Protein AF-A0A522SKL4-F1 (afdb_monomer_lite)

Radius of gyration: 19.69 Å; chains: 1; bounding box: 34×17×67 Å

Foldseek 3Di:
DDDDDDDDDPAAAAEDDVVVQVDDDPAAQEPHHDDDPRDGDPDDGYPPHSVVVVVVVVVCVVVVVCVSHNYDD

pLDDT: mean 88.78, std 14.93, range [39.0, 98.69]

Secondary structure (DSSP, 8-state):
-PPPP-------EEE--GGGGG---SSEETTEESBTTBPPPSS---TT-HHHHHHHHHHHHHHSGGGGSEEE-

Structure (mmCIF, N/CA/C/O backbone):
data_AF-A0A522SKL4-F1
#
_entry.id   AF-A0A522SKL4-F1
#
loop_
_atom_site.group_PDB
_atom_site.id
_atom_site.type_symbol
_atom_site.label_atom_id
_atom_site.label_alt_id
_atom_site.label_comp_id
_atom_site.label_asym_id
_atom_site.label_entity_id
_a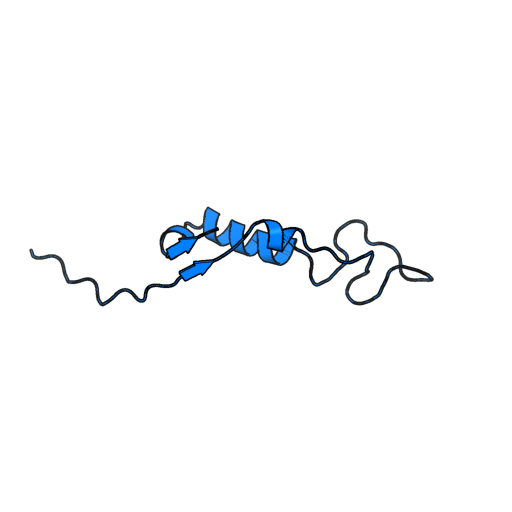tom_site.label_seq_id
_atom_site.pdbx_PDB_ins_code
_atom_site.Cartn_x
_atom_site.Cartn_y
_atom_site.Cartn_z
_atom_site.occupancy
_atom_site.B_iso_or_equiv
_atom_site.auth_seq_id
_atom_site.auth_comp_id
_atom_site.auth_asym_id
_atom_site.auth_atom_id
_atom_site.pdbx_PDB_model_num
ATOM 1 N N . MET A 1 1 ? -17.866 -9.965 45.100 1.00 40.69 1 MET A N 1
ATOM 2 C CA . MET A 1 1 ? -16.658 -9.940 44.249 1.00 40.69 1 MET A CA 1
ATOM 3 C C . MET A 1 1 ? -16.818 -8.813 43.245 1.00 40.69 1 MET A C 1
ATOM 5 O O . MET A 1 1 ? -17.544 -8.958 42.273 1.00 40.69 1 MET A O 1
ATOM 9 N N . THR A 1 2 ? -16.248 -7.655 43.554 1.00 39.00 2 THR A N 1
ATOM 10 C CA . THR A 1 2 ? -16.229 -6.465 42.698 1.00 39.00 2 THR A CA 1
ATOM 11 C C . THR A 1 2 ? -15.167 -6.643 41.613 1.00 39.00 2 THR A C 1
ATOM 13 O O . THR A 1 2 ? -14.024 -6.981 41.914 1.00 39.00 2 THR A O 1
ATOM 16 N N . ALA A 1 3 ? -15.553 -6.469 40.348 1.00 47.12 3 ALA A N 1
ATOM 17 C CA . ALA A 1 3 ? -14.632 -6.499 39.219 1.00 47.12 3 ALA A CA 1
ATOM 18 C C . ALA A 1 3 ? -13.633 -5.334 39.318 1.00 47.12 3 ALA A C 1
ATOM 20 O O . ALA A 1 3 ? -14.014 -4.202 39.619 1.00 47.12 3 ALA A O 1
ATOM 21 N N . ALA A 1 4 ? -12.356 -5.632 39.078 1.00 54.31 4 ALA A N 1
ATOM 22 C CA . ALA A 1 4 ? -11.277 -4.655 39.065 1.00 54.31 4 ALA A CA 1
ATOM 23 C C . ALA A 1 4 ? -11.481 -3.610 37.952 1.00 54.31 4 ALA A C 1
ATOM 25 O O . ALA A 1 4 ? -11.905 -3.931 36.840 1.00 54.31 4 ALA A O 1
ATOM 26 N N . ALA A 1 5 ? -11.160 -2.356 38.267 1.00 54.78 5 ALA A N 1
ATOM 27 C CA . ALA A 1 5 ? -11.187 -1.235 37.341 1.00 54.78 5 ALA A CA 1
ATOM 28 C C . ALA A 1 5 ? -10.252 -1.481 36.142 1.00 54.78 5 ALA A C 1
ATOM 30 O O . ALA A 1 5 ? -9.081 -1.822 36.319 1.00 54.78 5 ALA A O 1
ATOM 31 N N . LYS A 1 6 ? -10.754 -1.264 34.918 1.00 59.56 6 LYS A N 1
ATOM 32 C CA . LYS A 1 6 ? -9.909 -1.141 33.724 1.00 59.56 6 LYS A CA 1
ATOM 33 C C . LYS A 1 6 ? -9.008 0.084 33.913 1.00 59.56 6 LYS A C 1
ATOM 35 O O . LYS A 1 6 ? -9.489 1.214 33.888 1.00 59.56 6 LYS A O 1
ATOM 40 N N . SER A 1 7 ? -7.719 -0.163 34.141 1.00 51.66 7 SER A N 1
ATOM 41 C CA . SER A 1 7 ? -6.645 0.827 34.009 1.00 51.66 7 SER A CA 1
ATOM 42 C C . SER A 1 7 ? -6.817 1.581 32.685 1.00 51.66 7 SER A C 1
ATOM 44 O O . SER A 1 7 ? -7.113 0.950 31.671 1.00 51.66 7 SER A O 1
ATOM 46 N N . GLY A 1 8 ? -6.719 2.914 32.718 1.00 56.66 8 GLY A N 1
ATOM 47 C CA . GLY A 1 8 ? -7.123 3.814 31.634 1.00 56.66 8 GLY A CA 1
ATOM 48 C C . GLY A 1 8 ? -6.649 3.354 30.255 1.00 56.66 8 GLY A C 1
ATOM 49 O O . GLY A 1 8 ? -5.456 3.340 29.965 1.00 56.66 8 GLY A O 1
ATOM 50 N N . THR A 1 9 ? -7.599 2.968 29.406 1.00 62.75 9 THR A N 1
ATOM 51 C CA . THR A 1 9 ? -7.350 2.532 28.030 1.00 62.75 9 THR A CA 1
ATOM 52 C C . THR A 1 9 ? -6.740 3.685 27.236 1.00 62.75 9 THR A C 1
ATOM 54 O O . THR A 1 9 ? -7.420 4.678 26.972 1.00 62.75 9 THR A O 1
ATOM 57 N N . SER A 1 10 ? -5.467 3.560 26.848 1.00 66.88 10 SER A N 1
ATOM 58 C CA . SER A 1 10 ? -4.896 4.382 25.779 1.00 66.88 10 SER A CA 1
ATOM 59 C C . SER A 1 10 ? -5.750 4.167 24.530 1.00 66.88 10 SER A C 1
ATOM 61 O O . SER A 1 10 ? -5.885 3.037 24.063 1.00 66.88 10 SER A O 1
ATOM 63 N N . ARG A 1 11 ? -6.408 5.223 24.045 1.00 88.25 11 ARG A N 1
ATOM 64 C CA . ARG A 1 11 ? -7.288 5.144 22.877 1.00 88.25 11 ARG A CA 1
ATOM 65 C C . ARG A 1 11 ? -6.426 5.293 21.625 1.00 88.25 11 ARG A C 1
ATOM 67 O O . ARG A 1 11 ? -6.005 6.400 21.301 1.00 88.25 11 ARG A O 1
ATOM 74 N N . THR A 1 12 ? -6.127 4.184 20.956 1.00 95.56 12 THR A N 1
ATOM 75 C CA . THR A 1 12 ? -5.359 4.188 19.705 1.00 95.56 12 THR A CA 1
ATOM 76 C C . THR A 1 12 ? -6.310 4.335 18.522 1.00 95.56 12 THR A C 1
ATOM 78 O O . THR A 1 12 ? -7.179 3.491 18.316 1.00 95.56 12 THR A O 1
ATOM 81 N N . GLY A 1 13 ? -6.149 5.415 17.757 1.00 96.00 13 GLY A N 1
ATOM 82 C CA . GLY A 1 13 ? -6.902 5.637 16.524 1.00 96.00 13 GLY A CA 1
ATOM 83 C C . GLY A 1 13 ? -6.246 4.976 15.313 1.00 96.00 13 GLY A C 1
ATOM 84 O O . GLY A 1 13 ? -5.020 4.846 15.258 1.00 96.00 13 GLY A O 1
ATOM 85 N N . PHE A 1 14 ? -7.062 4.573 14.340 1.00 96.88 14 PHE A N 1
ATOM 86 C CA . PHE A 1 14 ? -6.611 4.003 13.071 1.00 96.88 14 PHE A CA 1
ATOM 87 C C . PHE A 1 14 ? -7.445 4.557 11.910 1.00 96.88 14 PHE A C 1
ATOM 89 O O . PHE A 1 14 ? -8.596 4.173 11.724 1.00 96.88 14 PHE A O 1
ATOM 96 N N . TRP A 1 15 ? -6.858 5.450 11.114 1.00 97.50 15 TRP A N 1
ATOM 97 C CA . TRP A 1 15 ? -7.511 6.025 9.937 1.00 97.50 15 TRP A CA 1
ATOM 98 C C . TRP A 1 15 ? -6.923 5.435 8.669 1.00 97.50 15 TRP A C 1
ATOM 100 O O . TRP A 1 15 ? -5.702 5.361 8.513 1.00 97.50 15 TRP A O 1
ATOM 110 N N . TRP A 1 16 ? -7.798 5.028 7.763 1.00 97.50 16 TRP A N 1
ATOM 111 C CA . TRP A 1 16 ? -7.438 4.573 6.430 1.00 97.50 16 TRP A CA 1
ATOM 112 C C . TRP A 1 16 ? -8.439 5.140 5.427 1.00 97.50 16 TRP A C 1
ATOM 114 O O . TRP A 1 16 ? -9.460 5.670 5.823 1.00 97.50 16 TRP A O 1
ATOM 124 N N . ASP A 1 17 ? -8.137 5.061 4.141 1.00 97.81 17 ASP A N 1
ATOM 125 C CA . ASP A 1 17 ? -9.106 5.305 3.075 1.00 97.81 17 ASP A CA 1
ATOM 126 C C . ASP A 1 17 ? -8.712 4.386 1.914 1.00 97.81 17 ASP A C 1
ATOM 128 O O . ASP A 1 17 ? -7.523 4.220 1.615 1.00 97.81 17 ASP A O 1
ATOM 132 N N . GLU A 1 18 ? -9.687 3.732 1.286 1.00 97.19 18 GLU A N 1
ATOM 133 C CA . GLU A 1 18 ? -9.428 2.776 0.204 1.00 97.19 18 GLU A CA 1
ATOM 134 C C . GLU A 1 18 ? -8.719 3.433 -0.996 1.00 97.19 18 GLU A C 1
ATOM 136 O O . GLU A 1 18 ? -7.890 2.793 -1.647 1.00 97.19 18 GLU A O 1
ATOM 141 N N . SER A 1 19 ? -8.956 4.725 -1.247 1.00 97.00 19 SER A N 1
ATOM 142 C CA . SER A 1 19 ? -8.297 5.485 -2.315 1.00 97.00 19 SER A CA 1
ATOM 143 C C . SER A 1 19 ? -6.782 5.596 -2.124 1.00 97.00 19 SER A C 1
ATOM 145 O O . SER A 1 19 ? -6.044 5.644 -3.113 1.00 97.00 19 SER A O 1
ATOM 147 N N . CYS A 1 20 ? -6.276 5.537 -0.885 1.00 96.06 20 CYS A N 1
ATOM 148 C CA . CYS A 1 20 ? -4.835 5.496 -0.628 1.00 96.06 20 CYS A CA 1
ATOM 149 C C . CYS A 1 20 ? -4.172 4.250 -1.238 1.00 96.06 20 CYS A C 1
ATOM 151 O O . CYS A 1 20 ? -2.986 4.284 -1.569 1.00 96.06 20 CYS A O 1
ATOM 153 N N . PHE A 1 21 ? -4.918 3.158 -1.430 1.00 95.94 21 PHE A N 1
ATOM 154 C CA . PHE A 1 21 ? -4.414 1.931 -2.051 1.00 95.94 21 PHE A CA 1
ATOM 155 C C . PHE A 1 21 ? -4.525 1.931 -3.580 1.00 95.94 21 PHE A C 1
ATOM 157 O O . PHE A 1 21 ? -4.193 0.929 -4.213 1.00 95.94 21 PHE A O 1
ATOM 164 N N . TRP A 1 22 ? -5.013 3.014 -4.187 1.00 94.94 22 TRP A N 1
ATOM 165 C CA . TRP A 1 22 ? -5.136 3.136 -5.644 1.00 94.94 22 TRP A CA 1
ATOM 166 C C . TRP A 1 22 ? -3.974 3.911 -6.262 1.00 94.94 22 TRP A C 1
ATOM 168 O O . TRP A 1 22 ? -3.823 3.920 -7.484 1.00 94.94 22 TRP A O 1
ATOM 178 N N . HIS A 1 23 ? -3.128 4.536 -5.434 1.00 92.12 23 HIS A N 1
ATOM 179 C CA . HIS A 1 23 ? -1.879 5.106 -5.914 1.00 92.12 23 HIS A CA 1
ATOM 180 C C . HIS A 1 23 ? -1.022 4.011 -6.557 1.00 92.12 23 HIS A C 1
ATOM 182 O O . HIS A 1 23 ? -0.719 2.984 -5.948 1.00 92.12 23 HIS A O 1
ATOM 188 N N . SER A 1 24 ? -0.618 4.262 -7.796 1.00 88.94 24 SER A N 1
ATOM 189 C CA . SER A 1 24 ? 0.256 3.392 -8.565 1.00 88.94 24 SER A CA 1
ATOM 190 C C . SER A 1 24 ? 1.281 4.242 -9.307 1.00 88.94 24 SER A C 1
ATOM 192 O O . SER A 1 24 ? 0.970 5.335 -9.784 1.00 88.94 24 SER A O 1
ATOM 194 N N . GLY A 1 25 ? 2.509 3.738 -9.392 1.00 82.50 25 GLY A N 1
ATOM 195 C CA . GLY A 1 25 ? 3.555 4.274 -10.260 1.00 82.50 25 GLY A CA 1
ATOM 196 C C . GLY A 1 25 ? 3.592 3.501 -11.575 1.00 82.50 25 GLY A C 1
ATOM 197 O O . GLY A 1 25 ? 2.979 2.444 -11.691 1.00 82.50 25 GLY A O 1
ATOM 198 N N . GLY A 1 26 ? 4.302 4.019 -12.577 1.00 87.25 26 GLY A N 1
ATOM 199 C CA . GLY A 1 26 ? 4.487 3.323 -13.855 1.00 87.25 26 GLY A CA 1
ATOM 200 C C . GLY A 1 26 ? 5.182 1.955 -13.727 1.00 87.25 26 GLY A C 1
ATOM 201 O O . GLY A 1 26 ? 5.315 1.377 -12.651 1.00 87.25 26 GLY A O 1
ATOM 202 N N . ASN A 1 27 ? 5.679 1.423 -14.842 1.00 91.81 27 ASN A N 1
ATOM 203 C CA . ASN A 1 27 ? 6.334 0.115 -14.835 1.00 91.81 27 ASN A CA 1
ATOM 204 C C . ASN A 1 27 ? 7.761 0.206 -14.271 1.00 91.81 27 ASN A C 1
ATOM 206 O O . ASN A 1 27 ? 8.627 0.855 -14.857 1.00 91.81 27 ASN A O 1
ATOM 210 N N . TYR A 1 28 ? 8.005 -0.489 -13.159 1.00 94.44 28 TYR A N 1
ATOM 211 C CA . TYR A 1 28 ? 9.308 -0.601 -12.500 1.00 94.44 28 TYR A CA 1
ATOM 212 C C . TYR A 1 28 ? 9.667 -2.070 -12.251 1.00 94.44 28 TYR A C 1
ATOM 214 O O . TYR A 1 28 ? 8.788 -2.913 -12.086 1.00 94.44 28 TYR A O 1
ATOM 222 N N . ALA A 1 29 ? 10.964 -2.361 -12.193 1.00 94.81 29 ALA A N 1
ATOM 223 C CA . ALA A 1 29 ? 11.525 -3.560 -11.591 1.00 94.81 29 ALA A CA 1
ATOM 224 C C . ALA A 1 29 ? 12.258 -3.141 -10.310 1.00 94.81 29 ALA A C 1
ATOM 226 O O . ALA A 1 29 ? 13.421 -2.727 -10.334 1.00 94.81 29 ALA A O 1
ATOM 227 N N . PHE A 1 30 ? 11.544 -3.194 -9.184 1.00 92.69 30 PHE A N 1
ATOM 228 C CA . PHE A 1 30 ? 11.980 -2.616 -7.917 1.00 92.69 30 PHE A CA 1
ATOM 229 C C . PHE A 1 30 ? 12.278 -1.112 -8.081 1.00 92.69 30 PHE A C 1
ATOM 231 O O . PHE A 1 30 ? 11.397 -0.347 -8.458 1.00 92.69 30 PHE A O 1
ATOM 238 N N . LEU A 1 31 ? 13.496 -0.650 -7.815 1.00 93.50 31 LEU A N 1
ATOM 239 C CA . LEU A 1 31 ? 13.831 0.778 -7.873 1.00 93.50 31 LEU A CA 1
ATOM 240 C C . LEU A 1 31 ? 14.086 1.303 -9.297 1.00 93.50 31 LEU A C 1
ATOM 242 O O . LEU A 1 31 ? 14.245 2.509 -9.476 1.00 93.50 31 LEU A O 1
ATOM 246 N N . VAL A 1 32 ? 14.141 0.429 -10.308 1.00 95.50 32 VAL A N 1
ATOM 247 C CA . VAL A 1 32 ? 14.568 0.794 -11.668 1.00 95.50 32 VAL A CA 1
ATOM 248 C C . VAL A 1 32 ? 13.372 0.825 -12.628 1.00 95.50 32 VAL A C 1
ATOM 250 O O . VAL A 1 32 ? 12.623 -0.152 -12.668 1.00 95.50 32 VAL A O 1
ATOM 253 N N . PRO A 1 33 ? 13.170 1.896 -13.421 1.00 94.88 33 PRO A N 1
ATOM 254 C CA . PRO A 1 33 ? 12.130 1.927 -14.447 1.00 94.88 33 PRO A CA 1
ATOM 255 C C . PRO A 1 33 ? 12.333 0.827 -15.495 1.00 94.88 33 PRO A C 1
ATOM 257 O O . PRO A 1 33 ? 13.458 0.546 -15.909 1.00 94.88 33 PRO A O 1
ATOM 260 N N . VAL A 1 34 ? 11.236 0.230 -15.952 1.00 95.81 34 VAL A N 1
ATOM 261 C CA . VAL A 1 34 ? 11.245 -0.754 -17.043 1.00 95.81 34 VAL A CA 1
ATOM 262 C C . VAL A 1 34 ? 11.639 -0.090 -18.365 1.00 95.81 34 VAL A C 1
ATOM 264 O O . VAL A 1 34 ? 11.197 1.017 -18.674 1.00 95.81 34 VAL A O 1
ATOM 267 N N . GLY A 1 35 ? 12.433 -0.798 -19.169 1.00 95.75 35 GLY A N 1
ATOM 268 C CA . GLY A 1 35 ? 12.942 -0.330 -20.459 1.00 95.75 35 GLY A CA 1
ATOM 269 C C . GLY A 1 35 ? 14.390 -0.762 -20.705 1.00 95.75 35 GLY A C 1
ATOM 270 O O . GLY A 1 35 ? 15.097 -1.169 -19.785 1.00 95.75 35 GLY A O 1
ATOM 271 N N . GLY A 1 36 ? 14.854 -0.687 -21.956 1.00 96.38 36 GLY A N 1
ATOM 272 C CA . GLY A 1 36 ? 16.203 -1.129 -22.327 1.00 96.38 36 GLY A CA 1
ATOM 273 C C . GLY A 1 36 ? 16.447 -2.597 -21.955 1.00 96.38 36 GLY A C 1
ATOM 274 O O . GLY A 1 36 ? 15.799 -3.486 -22.498 1.00 96.38 36 GLY A O 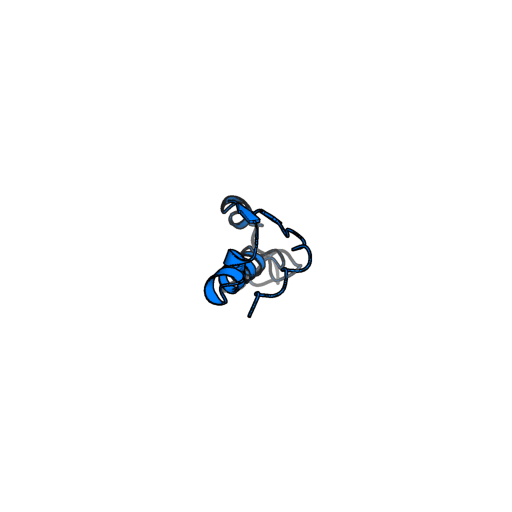1
ATOM 275 N N . LEU A 1 37 ? 17.370 -2.836 -21.018 1.00 97.12 37 LEU A N 1
ATOM 276 C CA . LEU A 1 37 ? 17.705 -4.170 -20.496 1.00 97.12 37 LEU A CA 1
ATOM 277 C C . LEU A 1 37 ? 16.912 -4.557 -19.231 1.00 97.12 37 LEU A C 1
ATOM 279 O O . LEU A 1 37 ? 17.149 -5.618 -18.658 1.00 97.12 37 LEU A O 1
ATOM 283 N N . VAL A 1 38 ? 15.989 -3.707 -18.772 1.00 97.00 38 VAL A N 1
ATOM 284 C CA . VAL A 1 38 ? 15.173 -3.936 -17.573 1.00 97.00 38 VAL A CA 1
ATOM 285 C C . VAL A 1 38 ? 13.830 -4.524 -17.988 1.00 97.00 38 VAL A C 1
ATOM 287 O O . VAL A 1 38 ? 12.958 -3.825 -18.511 1.00 97.00 38 VAL A O 1
ATOM 290 N N . GLN A 1 39 ? 13.681 -5.826 -17.758 1.00 96.19 39 GLN A N 1
ATOM 291 C CA . GLN A 1 39 ? 12.482 -6.578 -18.106 1.00 96.19 39 GLN A CA 1
ATOM 292 C C . GLN A 1 39 ? 11.284 -6.168 -17.223 1.00 96.19 39 GLN A C 1
ATOM 294 O O . GLN A 1 39 ? 11.447 -6.022 -16.008 1.00 96.19 39 GLN A O 1
ATOM 299 N N . PRO A 1 40 ? 10.069 -6.038 -17.789 1.00 94.94 40 PRO A N 1
ATOM 300 C CA . PRO A 1 40 ? 8.849 -5.924 -16.996 1.00 94.94 40 PRO A CA 1
ATOM 301 C C . PRO A 1 40 ? 8.670 -7.128 -16.063 1.00 94.94 40 PRO A C 1
ATOM 303 O O . PRO A 1 40 ? 8.813 -8.277 -16.487 1.00 94.94 40 PRO A O 1
ATOM 306 N N . LEU A 1 41 ? 8.314 -6.879 -14.804 1.00 93.25 41 LEU A N 1
ATOM 307 C CA . LEU A 1 41 ? 7.954 -7.949 -13.877 1.00 93.25 41 LEU A CA 1
ATOM 308 C C . LEU A 1 41 ? 6.546 -8.474 -14.188 1.00 93.25 41 LEU A C 1
ATOM 310 O O . LEU A 1 41 ? 5.648 -7.709 -14.531 1.00 93.25 41 LEU A O 1
ATOM 314 N N . ALA A 1 42 ? 6.347 -9.787 -14.044 1.00 91.81 42 ALA A N 1
ATOM 315 C CA . ALA A 1 42 ? 5.047 -10.421 -14.280 1.00 91.81 42 ALA A CA 1
ATOM 316 C C . ALA A 1 42 ? 3.978 -9.988 -13.257 1.00 91.81 42 ALA A C 1
ATOM 318 O O . ALA A 1 42 ? 2.791 -9.968 -13.572 1.00 91.81 42 ALA A O 1
ATOM 319 N N . ALA A 1 43 ? 4.398 -9.655 -12.034 1.00 88.25 43 ALA A N 1
ATOM 320 C CA . ALA A 1 43 ? 3.560 -9.107 -10.976 1.00 88.25 43 ALA A CA 1
ATOM 321 C C . ALA A 1 43 ? 4.428 -8.347 -9.969 1.00 88.25 43 ALA A C 1
ATOM 323 O O . ALA A 1 43 ? 5.570 -8.731 -9.707 1.00 88.25 43 ALA A O 1
ATOM 324 N N . GLY A 1 44 ? 3.870 -7.288 -9.378 1.00 78.69 44 GLY A N 1
ATOM 325 C CA . GLY A 1 44 ? 4.662 -6.3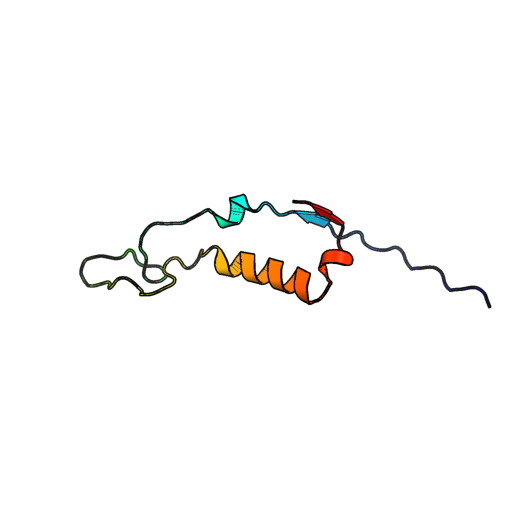43 -8.593 1.00 78.69 44 GLY A CA 1
ATOM 326 C C . GLY A 1 44 ? 5.631 -5.564 -9.486 1.00 78.69 44 GLY A C 1
ATOM 327 O O . GLY A 1 44 ? 5.853 -5.908 -10.638 1.00 78.69 44 GLY A O 1
ATOM 328 N N . GLY A 1 45 ? 6.171 -4.457 -8.998 1.00 86.25 45 GLY A N 1
ATOM 329 C CA . GLY A 1 45 ? 7.034 -3.625 -9.833 1.00 86.25 45 GLY A CA 1
ATOM 330 C C . GLY A 1 45 ? 7.597 -2.467 -9.055 1.00 86.25 45 GLY A C 1
ATOM 331 O O . GLY A 1 45 ? 8.796 -2.407 -8.796 1.00 86.25 45 GLY A O 1
ATOM 332 N N . LEU A 1 46 ? 6.697 -1.608 -8.591 1.00 88.75 46 LEU A N 1
ATOM 333 C CA . LEU A 1 46 ? 7.046 -0.530 -7.689 1.00 88.75 46 LEU A CA 1
ATOM 334 C C . LEU A 1 46 ? 7.239 -1.077 -6.258 1.00 88.75 46 LEU A C 1
ATOM 336 O O . LEU A 1 46 ? 6.354 -1.781 -5.761 1.00 88.75 46 LEU A O 1
ATOM 340 N N . PRO A 1 47 ? 8.342 -0.746 -5.562 1.00 88.06 47 PRO A N 1
ATOM 341 C CA . PRO A 1 47 ? 8.533 -1.105 -4.156 1.00 88.06 47 PRO A CA 1
ATOM 342 C C . PRO A 1 47 ? 7.466 -0.464 -3.263 1.00 88.06 47 PRO A C 1
ATOM 344 O O . PRO A 1 47 ? 7.061 -1.051 -2.264 1.00 88.06 47 PRO A O 1
ATOM 347 N N . GLU A 1 48 ? 6.920 0.678 -3.688 1.00 91.94 48 GLU A N 1
ATOM 348 C CA . GLU A 1 48 ? 5.779 1.353 -3.066 1.00 91.94 48 GLU A CA 1
ATOM 349 C C . GLU A 1 48 ? 4.412 0.782 -3.483 1.00 91.94 48 GLU A C 1
ATOM 351 O O . GLU A 1 48 ? 3.408 1.489 -3.503 1.00 91.94 48 GLU A O 1
ATOM 356 N N . SER A 1 49 ? 4.347 -0.518 -3.779 1.00 90.75 49 SER A N 1
ATOM 357 C CA . SER A 1 49 ? 3.102 -1.214 -4.122 1.00 90.75 49 SER A CA 1
ATOM 358 C C . SER A 1 49 ? 2.001 -1.009 -3.061 1.00 90.75 49 SER A C 1
ATOM 360 O O . SER A 1 49 ? 2.301 -1.033 -1.858 1.00 90.75 49 SER A O 1
ATOM 362 N N . PRO A 1 50 ? 0.724 -0.863 -3.469 1.00 94.69 50 PRO A N 1
ATOM 363 C CA . PRO A 1 50 ? -0.404 -0.778 -2.540 1.00 94.69 50 PRO A CA 1
ATOM 364 C C . PRO A 1 50 ? -0.602 -2.058 -1.717 1.00 94.69 50 PRO A C 1
ATOM 366 O O . PRO A 1 50 ? -1.087 -1.998 -0.585 1.00 94.69 50 PRO A O 1
ATOM 369 N N . GLU A 1 51 ? -0.162 -3.212 -2.227 1.00 94.69 51 GLU A N 1
ATOM 370 C CA . GLU A 1 51 ? -0.352 -4.506 -1.562 1.00 94.69 51 GLU A CA 1
ATOM 371 C C . GLU A 1 51 ? 0.357 -4.603 -0.210 1.00 94.69 51 GLU A C 1
ATOM 373 O O . GLU A 1 51 ? -0.124 -5.293 0.689 1.00 94.69 51 GLU A O 1
ATOM 378 N N . THR A 1 52 ? 1.463 -3.881 -0.007 1.00 94.69 52 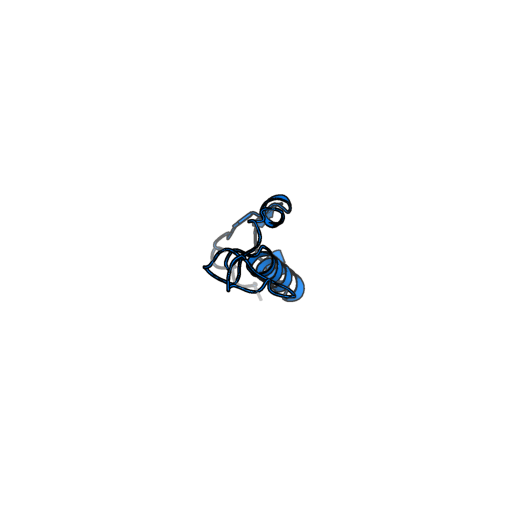THR A N 1
ATOM 379 C CA . THR A 1 52 ? 2.158 -3.892 1.291 1.00 94.69 52 THR A CA 1
ATOM 380 C C . THR A 1 52 ? 1.296 -3.272 2.393 1.00 94.69 52 THR A C 1
ATOM 382 O O . THR A 1 52 ? 1.263 -3.786 3.511 1.00 94.6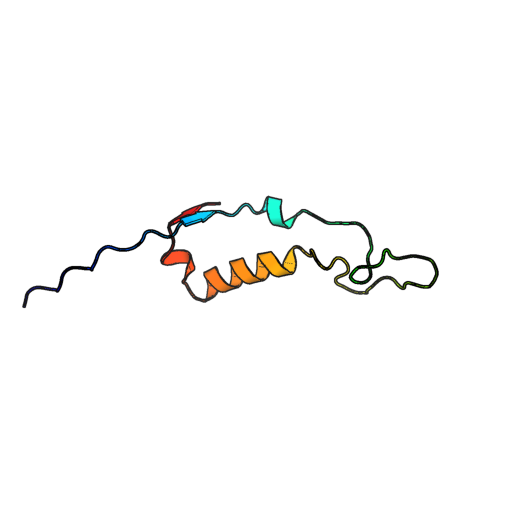9 52 THR A O 1
ATOM 385 N N . LYS A 1 53 ? 0.523 -2.230 2.063 1.00 96.62 53 LYS A N 1
ATOM 386 C CA . LYS A 1 53 ? -0.378 -1.534 2.991 1.00 96.62 53 LYS A CA 1
ATOM 387 C C . LYS A 1 53 ? -1.728 -2.240 3.109 1.00 96.62 53 LYS A C 1
ATOM 389 O O . LYS A 1 53 ? -2.219 -2.440 4.219 1.00 96.62 53 LYS A O 1
ATOM 394 N N . ARG A 1 54 ? -2.288 -2.718 1.991 1.00 97.31 54 ARG A N 1
ATOM 395 C CA . ARG A 1 54 ? -3.536 -3.498 1.985 1.00 97.31 54 ARG A CA 1
ATOM 396 C C . ARG A 1 54 ? -3.416 -4.756 2.842 1.00 97.31 54 ARG A C 1
ATOM 398 O O . ARG A 1 54 ? -4.306 -5.049 3.633 1.00 97.31 54 ARG A O 1
ATOM 405 N N . ARG A 1 55 ? -2.291 -5.475 2.755 1.00 97.69 55 ARG A N 1
ATOM 406 C CA . ARG A 1 55 ? -2.055 -6.673 3.577 1.00 97.69 55 ARG A CA 1
ATOM 407 C C . ARG A 1 55 ? -1.912 -6.366 5.065 1.00 97.69 55 ARG A C 1
ATOM 409 O O . ARG A 1 55 ? -2.349 -7.187 5.866 1.00 97.69 55 ARG A O 1
ATOM 416 N N . LEU A 1 56 ? -1.359 -5.209 5.436 1.00 98.25 56 LEU A N 1
ATOM 417 C CA . LEU A 1 56 ? -1.365 -4.750 6.828 1.00 98.25 56 LEU A CA 1
ATOM 418 C C . LEU A 1 56 ? -2.803 -4.552 7.316 1.00 98.25 56 LEU A C 1
ATOM 420 O O . LEU A 1 56 ? -3.181 -5.136 8.327 1.00 98.25 56 LEU A O 1
ATOM 424 N N . LYS A 1 57 ? -3.625 -3.805 6.569 1.00 98.12 57 LYS A N 1
ATOM 425 C CA . LYS A 1 57 ? -5.040 -3.596 6.911 1.00 98.12 57 LYS A CA 1
ATOM 426 C C . LYS A 1 57 ? -5.798 -4.923 7.010 1.00 98.12 57 LYS A C 1
ATOM 428 O O . LYS A 1 57 ? -6.469 -5.162 8.009 1.00 98.12 57 LYS A O 1
ATOM 433 N N . ASN A 1 58 ? -5.628 -5.824 6.042 1.00 98.31 58 ASN A N 1
ATOM 434 C CA . ASN A 1 58 ? -6.254 -7.150 6.072 1.00 98.31 58 ASN A CA 1
ATOM 435 C C . ASN A 1 58 ? -5.822 -7.956 7.305 1.00 98.31 58 ASN A C 1
ATOM 437 O O . ASN A 1 58 ? -6.644 -8.646 7.902 1.00 98.31 58 ASN A O 1
ATOM 441 N N . LEU A 1 59 ? -4.551 -7.865 7.713 1.00 98.69 59 LEU A N 1
ATOM 442 C CA . LEU A 1 59 ? -4.061 -8.535 8.916 1.00 98.69 59 LEU A CA 1
ATOM 443 C C . LEU A 1 59 ? -4.749 -8.001 10.183 1.00 98.69 59 LEU A C 1
ATOM 445 O O . LEU A 1 59 ? -5.137 -8.792 11.045 1.00 98.69 59 LEU A O 1
ATOM 449 N N . LEU A 1 60 ? -4.952 -6.683 10.284 1.00 98.19 60 LEU A N 1
ATOM 450 C CA . LEU A 1 60 ? -5.700 -6.077 11.394 1.00 98.19 60 LEU A CA 1
ATOM 451 C C . LEU A 1 60 ? -7.148 -6.585 11.446 1.00 98.19 60 LEU A C 1
ATOM 453 O O . LEU A 1 60 ? -7.683 -6.808 12.533 1.00 98.19 60 LEU A O 1
ATOM 457 N N . GLU A 1 61 ? -7.771 -6.804 10.287 1.00 98.06 61 GLU A N 1
ATOM 458 C CA . GLU A 1 61 ? -9.136 -7.327 10.204 1.00 98.06 61 GLU A CA 1
ATOM 459 C C . GLU A 1 61 ? -9.235 -8.793 10.621 1.00 98.06 61 GLU A C 1
ATOM 461 O O . GLU A 1 61 ? -10.046 -9.129 11.486 1.00 98.06 61 GLU A O 1
ATOM 466 N N . VAL A 1 62 ? -8.408 -9.673 10.047 1.00 98.56 62 VAL A N 1
ATOM 467 C CA . VAL A 1 62 ? -8.510 -11.123 10.302 1.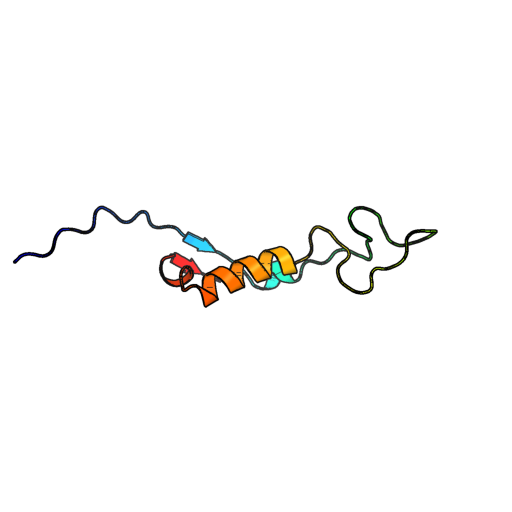00 98.56 62 VAL A CA 1
ATOM 468 C C . VAL A 1 62 ? -8.086 -11.506 11.718 1.00 98.56 62 VAL A C 1
ATOM 470 O O . VAL A 1 62 ? -8.592 -12.483 12.261 1.00 98.56 62 VAL A O 1
ATOM 473 N N . THR A 1 63 ? -7.187 -10.736 12.337 1.00 98.38 63 THR A N 1
ATOM 474 C CA . THR A 1 63 ? -6.784 -10.943 13.740 1.00 98.38 63 THR A CA 1
ATOM 475 C C . THR A 1 63 ? -7.806 -10.390 14.731 1.00 98.38 63 THR A C 1
ATOM 477 O O . THR A 1 63 ? -7.777 -10.745 15.904 1.00 98.38 63 THR A O 1
ATOM 480 N N . GLY A 1 64 ? -8.718 -9.526 14.277 1.00 97.12 64 GLY A N 1
ATOM 481 C CA . GLY A 1 64 ? -9.661 -8.818 15.136 1.00 97.12 64 GLY A CA 1
ATOM 482 C C . GLY A 1 64 ? -9.071 -7.607 15.858 1.00 97.12 64 GLY A C 1
ATOM 483 O O . GLY A 1 64 ? -9.844 -6.897 16.498 1.00 97.12 64 GLY A O 1
ATOM 484 N N . LEU A 1 65 ? -7.770 -7.319 15.706 1.00 96.81 65 LEU A N 1
ATOM 485 C CA . LEU A 1 65 ? -7.105 -6.169 16.331 1.00 96.81 65 LEU A CA 1
ATOM 486 C C . LEU A 1 65 ? -7.766 -4.842 15.939 1.00 96.81 65 LEU A C 1
ATOM 488 O O . LEU A 1 65 ? -7.848 -3.933 16.755 1.00 96.81 65 LEU A O 1
ATOM 492 N N . ILE A 1 66 ? -8.324 -4.754 14.726 1.00 96.69 66 ILE A N 1
ATOM 493 C CA . ILE A 1 66 ? -9.085 -3.583 14.267 1.00 96.69 66 ILE A CA 1
ATOM 494 C C . ILE A 1 66 ? -10.238 -3.204 15.222 1.00 96.69 66 ILE A C 1
ATOM 496 O O . ILE A 1 66 ? -10.603 -2.038 15.299 1.00 96.69 66 ILE A O 1
ATOM 500 N N . ARG A 1 67 ? -10.798 -4.164 15.978 1.00 94.75 67 ARG A N 1
ATOM 501 C CA . ARG A 1 67 ? -11.903 -3.943 16.933 1.00 94.75 67 ARG A CA 1
ATOM 502 C C . ARG A 1 67 ? -11.445 -3.345 18.264 1.00 94.75 67 ARG A C 1
ATOM 504 O O . ARG A 1 67 ? -12.281 -2.906 19.048 1.00 94.75 67 ARG A O 1
ATOM 511 N N . GLU A 1 68 ? -10.144 -3.362 18.532 1.00 95.06 68 GLU A N 1
ATOM 512 C CA . GLU A 1 68 ? -9.534 -2.745 19.714 1.00 95.06 68 GLU A CA 1
ATOM 513 C C . GLU A 1 68 ? -9.118 -1.285 19.449 1.00 95.06 68 GLU A C 1
ATOM 515 O O . GLU A 1 68 ? -8.717 -0.581 20.376 1.00 95.06 68 GLU A O 1
ATOM 520 N N . LEU A 1 69 ? -9.234 -0.824 18.196 1.00 94.81 69 LEU A N 1
ATOM 521 C CA . LEU A 1 69 ? -8.855 0.511 17.735 1.00 94.81 69 LEU A CA 1
ATOM 522 C C . LEU A 1 69 ? -10.094 1.381 17.486 1.00 94.81 69 LEU A C 1
ATOM 524 O O . LEU A 1 69 ? -11.157 0.886 17.113 1.00 94.81 69 LEU A O 1
ATOM 528 N N . ASP A 1 70 ? -9.936 2.695 17.634 1.00 96.19 70 ASP A N 1
ATOM 529 C CA . ASP A 1 70 ? -10.913 3.678 17.151 1.00 96.19 70 ASP A CA 1
ATOM 530 C C . ASP A 1 70 ? -10.695 3.881 15.643 1.00 96.19 70 ASP A C 1
ATOM 532 O O . ASP A 1 70 ? -9.905 4.729 15.217 1.00 96.19 70 ASP A O 1
ATOM 536 N N . ALA A 1 71 ? -11.277 2.982 14.845 1.00 94.56 71 ALA A N 1
ATOM 537 C CA . ALA A 1 71 ? -11.019 2.889 13.415 1.00 94.56 71 ALA A CA 1
ATOM 538 C C . ALA A 1 71 ? -12.058 3.648 12.572 1.00 94.56 71 ALA A C 1
ATOM 540 O O . ALA A 1 71 ? -13.261 3.444 12.736 1.00 94.56 71 ALA A O 1
ATOM 541 N N . SER A 1 72 ? -11.591 4.447 11.607 1.00 96.00 72 SER A N 1
ATOM 542 C CA . SER A 1 72 ? -12.427 5.095 10.584 1.00 96.00 72 SER A CA 1
ATOM 543 C C . SER A 1 72 ? -11.819 4.903 9.203 1.00 96.00 72 SER A C 1
ATOM 545 O O . SER A 1 72 ? -10.595 4.939 9.053 1.00 96.00 72 SER A O 1
ATOM 547 N N . SER A 1 73 ? -12.693 4.703 8.215 1.00 93.12 73 SER A N 1
ATOM 548 C CA . SER A 1 73 ? -12.350 4.872 6.803 1.00 93.12 73 SER A CA 1
ATOM 549 C C . SER A 1 73 ? -12.715 6.272 6.319 1.00 93.12 73 SER A C 1
ATOM 551 O O . SER A 1 73 ? -13.436 6.966 7.078 1.00 93.12 73 SER A O 1
#

Sequence (73 aa):
MTAAAKSGTSRTGFWWDESCFWHSGGNYAFLVPVGGLVQPLAAGGLPESPETKRRLKNLLEVTGLIRELDASS